Protein AF-A0A5M5BVI5-F1 (afdb_monomer)

Structure (mmCIF, N/CA/C/O backbone):
data_AF-A0A5M5BVI5-F1
#
_entry.id   AF-A0A5M5BVI5-F1
#
loop_
_atom_site.group_PDB
_atom_site.id
_atom_site.type_symbol
_atom_site.label_atom_id
_atom_site.label_alt_id
_atom_site.label_comp_id
_atom_site.label_asym_id
_atom_site.label_entity_id
_atom_site.label_seq_id
_atom_site.pdbx_PDB_ins_code
_atom_site.Cartn_x
_atom_site.Cartn_y
_atom_site.Cartn_z
_atom_site.occupancy
_atom_site.B_iso_or_equiv
_atom_site.auth_seq_id
_atom_site.auth_comp_id
_atom_site.auth_asym_id
_atom_site.auth_atom_id
_atom_site.pdbx_PDB_model_num
ATOM 1 N N . ALA A 1 1 ? -7.108 -8.566 -1.280 1.00 58.97 1 ALA A N 1
ATOM 2 C CA . ALA A 1 1 ? -7.000 -7.502 -0.258 1.00 58.97 1 ALA A CA 1
ATOM 3 C C . ALA A 1 1 ? -8.301 -7.448 0.545 1.00 58.97 1 ALA A C 1
ATOM 5 O O . ALA A 1 1 ? -9.322 -7.844 -0.014 1.00 58.97 1 ALA A O 1
ATOM 6 N N . PRO A 1 2 ? -8.288 -7.029 1.823 1.00 70.25 2 PRO A N 1
ATOM 7 C CA . PRO A 1 2 ? -9.517 -6.845 2.597 1.00 70.25 2 PRO A CA 1
ATOM 8 C C . PRO A 1 2 ? -10.439 -5.803 1.939 1.00 70.25 2 PRO A C 1
ATOM 10 O O . PRO A 1 2 ? -9.971 -4.886 1.260 1.00 70.25 2 PRO A O 1
ATOM 13 N N . GLY A 1 3 ? -11.751 -5.961 2.123 1.00 86.06 3 GLY A N 1
ATOM 14 C CA . GLY A 1 3 ? -12.740 -4.947 1.747 1.00 86.06 3 GLY A CA 1
ATOM 15 C C . GLY A 1 3 ? -12.709 -3.736 2.685 1.00 86.06 3 GLY A C 1
ATOM 16 O O . GLY A 1 3 ? -11.856 -3.638 3.569 1.00 86.06 3 GLY A O 1
ATOM 17 N N . TRP A 1 4 ? -13.659 -2.816 2.512 1.00 92.12 4 TRP A N 1
ATOM 18 C CA . TRP A 1 4 ? -13.859 -1.746 3.485 1.00 92.12 4 TRP A CA 1
ATOM 19 C C . TRP A 1 4 ? -14.329 -2.327 4.818 1.00 92.12 4 TRP A C 1
ATOM 21 O O . TRP A 1 4 ? -15.206 -3.188 4.861 1.00 92.12 4 TRP A O 1
ATOM 31 N N . PHE A 1 5 ? -13.724 -1.860 5.906 1.00 92.25 5 PHE A N 1
ATOM 32 C CA . PHE A 1 5 ? -14.021 -2.322 7.254 1.00 92.25 5 PHE A CA 1
ATOM 33 C C . PHE A 1 5 ? -14.344 -1.120 8.130 1.00 92.25 5 PHE A C 1
ATOM 35 O O . PHE A 1 5 ? -13.566 -0.166 8.180 1.00 92.25 5 PHE A O 1
ATOM 42 N N . PHE A 1 6 ? -15.484 -1.179 8.813 1.00 94.38 6 PHE A N 1
ATOM 43 C CA . PHE A 1 6 ? -15.964 -0.134 9.703 1.00 94.38 6 PHE A CA 1
ATOM 44 C C . PHE A 1 6 ? -16.312 -0.734 11.063 1.00 94.38 6 PHE A C 1
ATOM 46 O O . PHE A 1 6 ? -16.863 -1.830 11.142 1.00 94.38 6 PHE A O 1
ATOM 53 N N . THR A 1 7 ? -16.021 -0.006 12.134 1.00 94.31 7 THR A N 1
ATOM 54 C CA . THR A 1 7 ? -16.243 -0.460 13.513 1.00 94.31 7 THR A CA 1
ATOM 55 C C . THR A 1 7 ? -16.923 0.616 14.340 1.00 94.31 7 THR A C 1
ATOM 57 O O . THR A 1 7 ? -16.690 1.803 14.123 1.00 94.31 7 THR A O 1
ATOM 60 N N . TYR A 1 8 ? -17.683 0.202 15.345 1.00 92.94 8 TYR A N 1
ATOM 61 C CA . TYR A 1 8 ? -18.222 1.075 16.380 1.00 92.94 8 TYR A CA 1
ATOM 62 C C . TYR A 1 8 ? -18.182 0.344 17.721 1.00 92.94 8 TYR A C 1
ATOM 64 O O . TYR A 1 8 ? -18.487 -0.847 17.781 1.00 92.94 8 TYR A O 1
ATOM 72 N N . THR A 1 9 ? -17.822 1.047 18.793 1.00 91.38 9 THR A N 1
ATOM 73 C CA . THR A 1 9 ? -17.824 0.506 20.155 1.00 91.38 9 THR A CA 1
ATOM 74 C C . THR A 1 9 ? -18.619 1.418 21.078 1.00 91.38 9 THR A C 1
ATOM 76 O O . THR A 1 9 ? -18.477 2.640 21.061 1.00 91.38 9 THR A O 1
ATOM 79 N N . LYS A 1 10 ? -19.494 0.815 21.887 1.00 90.00 10 LYS A N 1
ATOM 80 C CA . LYS A 1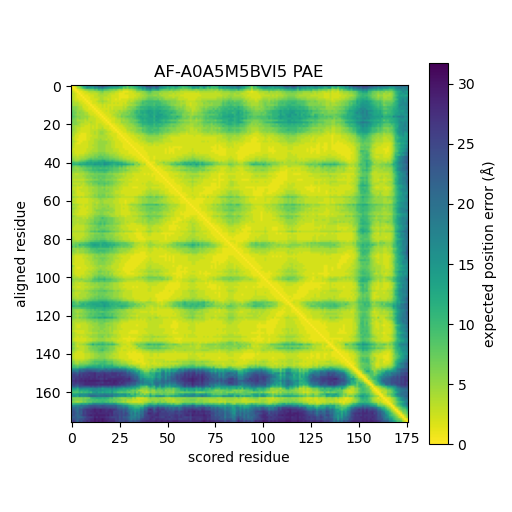 10 ? -20.252 1.502 22.934 1.00 90.00 10 LYS A CA 1
ATOM 81 C C . LYS A 1 10 ? -20.581 0.515 24.040 1.00 90.00 10 LYS A C 1
ATOM 83 O O . LYS A 1 10 ? -21.176 -0.526 23.780 1.00 90.00 10 LYS A O 1
ATOM 88 N N . GLN A 1 11 ? -20.235 0.864 25.272 1.00 91.12 11 GLN A N 1
ATOM 89 C CA . GLN A 1 11 ? -20.748 0.173 26.448 1.00 91.12 11 GLN A CA 1
ATOM 90 C C . GLN A 1 11 ? -22.065 0.832 26.865 1.00 91.12 11 GLN A C 1
ATOM 92 O O . GLN A 1 11 ? -22.140 2.057 26.972 1.00 91.12 11 GLN A O 1
ATOM 97 N N . VAL A 1 12 ? -23.112 0.033 27.070 1.00 91.62 12 VAL A N 1
ATOM 98 C CA . VAL A 1 12 ? -24.431 0.517 27.498 1.00 91.62 12 VAL A CA 1
ATOM 99 C C . VAL A 1 12 ? -24.967 -0.334 28.639 1.00 91.62 12 VAL A C 1
ATOM 101 O O . VAL A 1 12 ? -24.820 -1.553 28.632 1.00 91.62 12 VAL A O 1
ATOM 104 N N . SER A 1 13 ? -25.611 0.322 29.598 1.00 93.38 13 SER A N 1
ATOM 105 C CA . SER A 1 13 ? -26.428 -0.329 30.620 1.00 93.38 13 SER A CA 1
ATOM 106 C C . SER A 1 13 ? -27.886 -0.234 30.186 1.00 93.38 13 SER A C 1
ATOM 108 O O . SER A 1 13 ? -28.355 0.861 29.881 1.00 93.38 13 SER A O 1
ATOM 110 N N . ILE A 1 14 ? -28.588 -1.365 30.138 1.00 93.44 14 ILE A N 1
ATOM 111 C CA . ILE A 1 14 ? -29.985 -1.439 29.697 1.00 93.44 14 ILE A CA 1
ATOM 112 C C . ILE A 1 14 ? -30.861 -1.781 30.897 1.00 93.44 14 ILE A C 1
ATOM 114 O O . ILE A 1 14 ? -30.649 -2.799 31.558 1.00 93.44 14 ILE A O 1
ATOM 118 N N . GLU A 1 15 ? -31.829 -0.916 31.189 1.00 95.88 15 GLU A N 1
ATOM 119 C CA . GLU A 1 15 ? -32.829 -1.162 32.225 1.00 95.88 15 GLU A CA 1
ATOM 120 C C . GLU A 1 15 ? -33.924 -2.100 31.712 1.00 95.88 15 GLU A C 1
ATOM 122 O O . GLU A 1 15 ? -34.246 -2.142 30.522 1.00 95.88 15 GLU A O 1
ATOM 127 N N . LYS A 1 16 ? -34.520 -2.845 32.643 1.00 95.38 16 LYS A N 1
ATOM 128 C CA . LYS A 1 16 ? -35.661 -3.706 32.356 1.00 95.38 16 LYS A CA 1
ATOM 129 C C . LYS A 1 16 ? -36.847 -2.863 31.848 1.00 95.38 16 LYS A C 1
ATOM 131 O O . LYS A 1 16 ? -37.150 -1.823 32.421 1.00 95.38 16 LYS A O 1
ATOM 136 N N . ASP A 1 17 ? -37.527 -3.368 30.818 1.00 94.62 17 ASP A N 1
ATOM 137 C CA . ASP A 1 17 ? -38.784 -2.841 30.259 1.00 94.62 17 ASP A CA 1
ATOM 138 C C . ASP A 1 17 ? -38.708 -1.389 29.726 1.00 94.62 17 ASP A C 1
ATOM 140 O O . ASP A 1 17 ? -39.677 -0.635 29.821 1.00 94.62 17 ASP A O 1
ATOM 144 N N . LYS A 1 18 ? -37.560 -0.987 29.157 1.00 94.81 18 LYS A N 1
ATOM 145 C CA . LYS A 1 18 ? -37.350 0.357 28.600 1.00 94.81 18 LYS A CA 1
ATOM 146 C C . LYS A 1 18 ? -36.687 0.322 27.226 1.00 94.81 18 LYS A C 1
ATOM 148 O O . LYS A 1 18 ? -35.691 -0.369 27.024 1.00 94.81 18 LYS A O 1
ATOM 153 N N . ASP A 1 19 ? -37.220 1.127 26.312 1.00 93.44 19 ASP A N 1
ATOM 154 C CA . ASP A 1 19 ? -36.677 1.284 24.966 1.00 93.44 19 ASP A CA 1
ATOM 155 C C . ASP A 1 19 ? -35.547 2.320 24.948 1.00 93.44 19 ASP A C 1
ATOM 157 O O . ASP A 1 19 ? -35.672 3.419 25.496 1.00 93.44 19 ASP A O 1
ATOM 161 N N . TYR A 1 20 ? -34.444 1.981 24.277 1.00 91.00 20 TYR A N 1
ATOM 162 C CA . TYR A 1 20 ? -33.286 2.859 24.115 1.00 91.00 20 TYR A CA 1
ATOM 163 C C . TYR A 1 20 ? -32.927 3.004 22.633 1.00 91.00 20 TYR A C 1
ATOM 165 O O . TYR A 1 20 ? -32.447 2.041 22.030 1.00 91.00 20 TYR A O 1
ATOM 173 N N . PRO A 1 21 ? -33.084 4.195 22.030 1.00 91.75 21 PRO A N 1
ATOM 174 C CA . PRO A 1 21 ? -32.541 4.443 20.704 1.00 91.75 21 PRO A CA 1
ATOM 175 C C . PRO A 1 21 ? -31.007 4.485 20.775 1.00 91.75 21 PRO A C 1
ATOM 177 O O . PRO A 1 21 ? -30.420 5.242 21.554 1.00 91.75 21 PRO A O 1
ATOM 180 N N . LEU A 1 22 ? -30.344 3.667 19.956 1.00 91.69 22 LEU A N 1
ATOM 181 C CA . LEU A 1 22 ? -28.888 3.610 19.856 1.00 91.69 22 LEU A CA 1
ATOM 182 C C . LEU A 1 22 ? -28.454 3.932 18.427 1.00 91.69 22 LEU A C 1
ATOM 184 O O . LEU A 1 22 ? -28.745 3.185 17.499 1.00 91.69 22 LEU A O 1
ATOM 188 N N . THR A 1 23 ? -27.710 5.024 18.274 1.00 93.38 23 THR A N 1
ATOM 189 C CA . THR A 1 23 ? -27.071 5.399 17.009 1.00 93.38 23 THR A CA 1
ATOM 190 C C . THR A 1 23 ? -25.593 5.027 17.054 1.00 93.38 23 THR A C 1
ATOM 192 O O . THR A 1 23 ? -24.884 5.430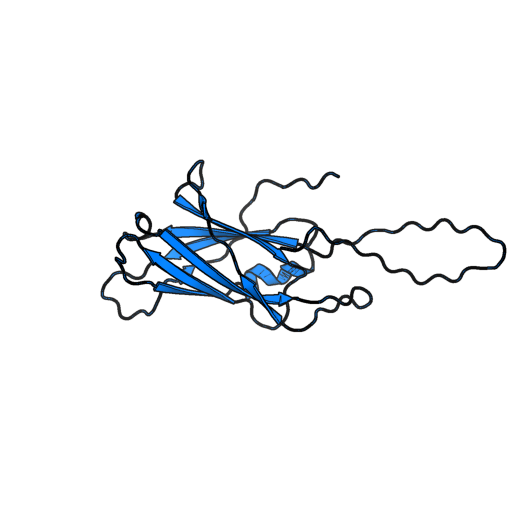 17.980 1.00 93.38 23 THR A O 1
ATOM 195 N N . ALA A 1 24 ? -25.130 4.275 16.056 1.00 92.94 24 ALA A N 1
ATOM 196 C CA . ALA A 1 24 ? -23.729 3.904 15.884 1.00 92.94 24 ALA A CA 1
ATOM 197 C C . ALA A 1 24 ? -23.056 4.819 14.852 1.00 92.94 24 ALA A C 1
ATOM 199 O O . ALA A 1 24 ? -23.436 4.829 13.684 1.00 92.94 24 ALA A O 1
ATOM 200 N N . ALA A 1 25 ? -22.044 5.577 15.277 1.00 92.56 25 ALA A N 1
ATOM 201 C CA . ALA A 1 25 ? -21.205 6.360 14.372 1.00 92.56 25 ALA A CA 1
ATOM 202 C C . ALA A 1 25 ? -20.041 5.484 13.888 1.00 92.56 25 ALA A C 1
ATOM 204 O O . ALA A 1 25 ? -19.041 5.322 14.588 1.00 92.56 25 ALA A O 1
ATOM 205 N N . MET A 1 26 ? -20.199 4.863 12.720 1.00 93.62 26 MET A N 1
ATOM 206 C CA . MET A 1 26 ? -19.228 3.907 12.185 1.00 93.62 26 MET A CA 1
ATOM 207 C C . MET A 1 26 ? -17.882 4.583 11.865 1.00 93.62 26 MET A C 1
ATOM 209 O O . MET A 1 26 ? -17.827 5.548 11.107 1.00 93.62 26 MET A O 1
ATOM 213 N N . LYS A 1 27 ? -16.782 4.056 12.416 1.00 92.50 27 LYS A N 1
ATOM 214 C CA . LYS A 1 27 ? -15.402 4.487 12.132 1.00 92.50 27 LYS A CA 1
ATOM 215 C C . LYS A 1 27 ? -14.789 3.585 11.068 1.00 92.50 27 LYS A C 1
ATOM 217 O O . LYS A 1 27 ? -14.693 2.377 11.275 1.00 92.50 27 LYS A O 1
ATOM 222 N N . GLN A 1 28 ? -14.324 4.165 9.966 1.00 94.81 28 GLN A N 1
ATOM 223 C CA . GLN A 1 28 ? -13.568 3.442 8.945 1.00 94.81 28 GLN A CA 1
ATOM 224 C C . GLN A 1 28 ? -12.195 3.014 9.475 1.00 94.81 28 GLN A C 1
ATOM 226 O O . GLN A 1 28 ? -11.446 3.825 10.020 1.00 94.81 28 GLN A O 1
ATOM 231 N N . GLN A 1 29 ? -11.859 1.740 9.286 1.00 94.81 29 GLN A N 1
ATOM 232 C CA . GLN A 1 29 ? -10.636 1.120 9.795 1.00 94.81 29 GLN A CA 1
ATOM 233 C C . GLN A 1 29 ? -9.654 0.688 8.716 1.00 94.81 29 GLN A C 1
ATOM 235 O O . GLN A 1 29 ? -8.513 0.378 9.031 1.00 94.81 29 GLN A O 1
ATOM 240 N N . VAL A 1 30 ? -10.056 0.684 7.454 1.00 95.25 30 VAL A N 1
ATOM 241 C CA . VAL A 1 30 ? -9.166 0.386 6.332 1.00 95.25 30 VAL A CA 1
ATOM 242 C C . VAL A 1 30 ? -8.961 1.652 5.522 1.00 95.25 30 VAL A C 1
ATOM 244 O O . VAL A 1 30 ? -9.917 2.388 5.286 1.00 95.25 30 VAL A O 1
ATOM 247 N N . ARG A 1 31 ? -7.729 1.889 5.075 1.00 95.50 31 ARG A N 1
ATOM 248 C CA . ARG A 1 31 ? -7.395 2.955 4.130 1.00 95.50 31 ARG A CA 1
ATOM 249 C C . ARG A 1 31 ? -6.798 2.344 2.870 1.00 95.50 31 ARG A C 1
ATOM 251 O O . ARG A 1 31 ? -6.050 1.366 2.933 1.00 95.50 31 ARG A O 1
ATOM 258 N N . GLU A 1 32 ? -7.168 2.899 1.729 1.00 95.94 32 GLU A N 1
ATOM 259 C CA . GLU A 1 32 ? -6.600 2.528 0.439 1.00 95.94 32 GLU A CA 1
ATOM 260 C C . GLU A 1 32 ? -5.315 3.326 0.190 1.00 95.94 32 GLU A C 1
ATOM 262 O O . GLU A 1 32 ? -5.285 4.541 0.388 1.00 95.94 32 GLU A O 1
ATOM 267 N N . LEU A 1 33 ? -4.256 2.621 -0.200 1.00 96.50 33 LEU A N 1
ATOM 268 C CA . LEU A 1 33 ? -2.955 3.148 -0.583 1.00 96.50 33 LEU A CA 1
ATOM 269 C C . LEU A 1 33 ? -2.715 2.816 -2.052 1.00 96.50 33 LEU A C 1
ATOM 271 O O . LEU A 1 33 ? -2.714 1.641 -2.423 1.00 96.50 33 LEU A O 1
ATOM 275 N N . THR A 1 34 ? -2.451 3.833 -2.860 1.00 96.88 34 THR A N 1
ATOM 276 C CA . THR A 1 34 ? -1.979 3.684 -4.233 1.00 96.88 34 THR A CA 1
ATOM 277 C C . THR A 1 34 ? -0.556 4.214 -4.326 1.00 96.88 34 THR A C 1
ATOM 279 O O . THR A 1 34 ? -0.298 5.366 -3.994 1.00 96.88 34 THR A O 1
ATOM 282 N N . LEU A 1 35 ? 0.373 3.379 -4.780 1.00 96.69 35 LEU A N 1
ATOM 283 C CA . LEU A 1 35 ? 1.727 3.800 -5.128 1.00 96.69 35 LEU A CA 1
ATOM 284 C C . LEU A 1 35 ? 1.823 3.911 -6.644 1.00 96.69 35 LEU A C 1
ATOM 286 O O . LEU A 1 35 ? 1.502 2.952 -7.347 1.00 96.69 35 LEU A O 1
ATOM 290 N N . VAL A 1 36 ? 2.276 5.060 -7.133 1.00 95.75 36 VAL A N 1
ATOM 291 C CA . VAL A 1 36 ? 2.551 5.311 -8.547 1.00 95.75 36 VAL A CA 1
ATOM 292 C C . VAL A 1 36 ? 4.036 5.583 -8.702 1.00 95.75 36 VAL A C 1
ATOM 294 O O . VAL A 1 36 ? 4.584 6.492 -8.087 1.00 95.75 36 VAL A O 1
ATOM 297 N N . VAL A 1 37 ? 4.694 4.801 -9.542 1.00 93.81 37 VAL A N 1
ATOM 298 C CA . VAL A 1 37 ? 6.127 4.901 -9.789 1.00 93.81 37 VAL A CA 1
ATOM 299 C C . VAL A 1 37 ? 6.347 5.281 -11.242 1.00 93.81 37 VAL A C 1
ATOM 301 O O . VAL A 1 37 ? 5.790 4.655 -12.146 1.00 93.81 37 VAL A O 1
ATOM 304 N N . LYS A 1 38 ? 7.161 6.311 -11.475 1.00 93.50 38 LYS A N 1
ATOM 305 C CA . LYS A 1 38 ? 7.596 6.727 -12.809 1.00 93.50 38 LYS A CA 1
ATOM 306 C C . LYS A 1 38 ? 9.025 6.233 -13.055 1.00 93.50 38 LYS A C 1
ATOM 308 O O . LYS A 1 38 ? 9.943 6.829 -12.494 1.00 93.50 38 LYS A O 1
ATOM 313 N N . PRO A 1 39 ? 9.229 5.191 -13.879 1.00 91.88 39 PRO A N 1
ATOM 314 C CA . PRO A 1 39 ? 10.562 4.795 -14.308 1.00 91.88 39 PRO A CA 1
ATOM 315 C C . PRO A 1 39 ? 11.219 5.884 -15.154 1.00 91.88 39 PRO A C 1
ATOM 317 O O . PRO A 1 39 ? 10.563 6.550 -15.960 1.00 91.88 39 PRO A O 1
ATOM 320 N N . THR A 1 40 ? 12.521 6.049 -14.974 1.00 88.50 40 THR A N 1
ATOM 321 C CA . THR A 1 40 ? 13.379 6.948 -15.746 1.00 88.50 40 THR A CA 1
ATOM 322 C C . THR A 1 40 ? 14.668 6.220 -16.107 1.00 88.50 40 THR A C 1
ATOM 324 O O . THR A 1 40 ? 15.026 5.256 -15.440 1.00 88.50 40 THR A O 1
ATOM 327 N N . GLY A 1 41 ? 15.347 6.670 -17.162 1.00 84.94 41 GLY A N 1
ATOM 328 C CA . GLY A 1 41 ? 16.510 5.974 -17.715 1.00 84.94 41 GLY A CA 1
ATOM 329 C C . GLY A 1 41 ? 16.199 5.268 -19.032 1.00 84.94 41 GLY A C 1
ATOM 330 O O . GLY A 1 41 ? 15.086 5.344 -19.561 1.00 84.94 41 GLY A O 1
ATOM 331 N N . ASP A 1 42 ? 17.211 4.620 -19.593 1.00 83.81 42 ASP A N 1
ATOM 332 C CA . ASP A 1 42 ? 17.147 3.933 -20.882 1.00 83.81 42 ASP A CA 1
ATOM 333 C C . ASP A 1 42 ? 16.465 2.556 -20.783 1.00 83.81 42 ASP A C 1
ATOM 335 O O . ASP A 1 42 ? 15.868 2.098 -21.761 1.00 83.81 42 ASP A O 1
ATOM 339 N N . ALA A 1 43 ? 16.489 1.894 -19.617 1.00 86.56 43 ALA A N 1
ATOM 340 C CA . ALA A 1 43 ? 15.798 0.622 -19.404 1.00 86.56 43 ALA A CA 1
ATOM 341 C C . ALA A 1 43 ? 14.335 0.753 -18.948 1.00 86.56 43 ALA A C 1
ATOM 343 O O . ALA A 1 43 ? 13.592 -0.225 -19.046 1.00 86.56 43 ALA A O 1
ATOM 344 N N . ALA A 1 44 ? 13.858 1.963 -18.640 1.00 88.31 44 ALA A N 1
ATOM 345 C CA . ALA A 1 44 ? 12.455 2.257 -18.324 1.00 88.31 44 ALA A CA 1
ATOM 346 C C . ALA A 1 44 ? 11.448 1.643 -19.321 1.00 88.31 44 ALA A C 1
ATOM 348 O O . ALA A 1 44 ? 10.422 1.078 -18.930 1.00 88.31 44 ALA A O 1
ATOM 349 N N . GLY A 1 45 ? 11.744 1.722 -20.624 1.00 89.44 45 GLY A N 1
ATOM 350 C CA . GLY A 1 45 ? 10.900 1.154 -21.680 1.00 89.44 45 GLY A CA 1
ATOM 351 C C . GLY A 1 45 ? 10.889 -0.379 -21.716 1.00 89.44 45 GLY A C 1
ATOM 352 O O . GLY A 1 45 ? 9.929 -0.965 -22.219 1.00 89.44 45 GLY A O 1
ATOM 353 N N . ARG A 1 46 ? 11.925 -1.014 -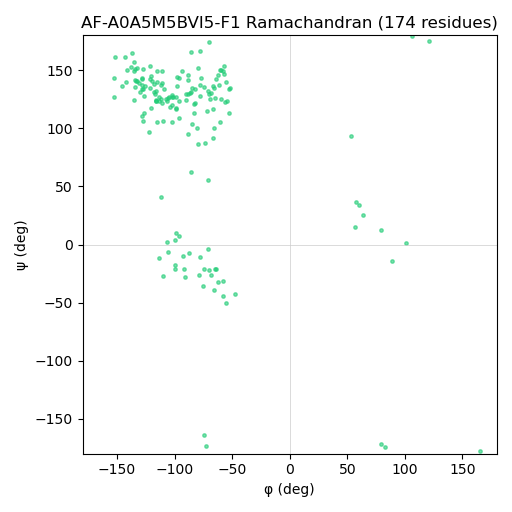21.154 1.00 92.38 46 ARG A N 1
ATOM 354 C CA . ARG A 1 46 ? 12.147 -2.465 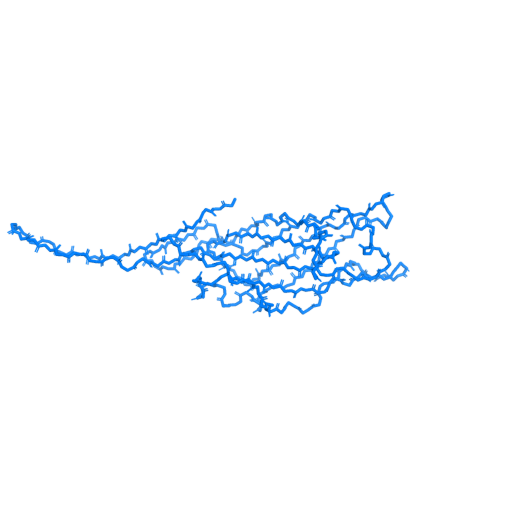-21.129 1.00 92.38 46 ARG A CA 1
ATOM 355 C C . ARG A 1 46 ? 11.586 -3.140 -19.879 1.00 92.38 46 ARG A C 1
ATOM 357 O O . ARG A 1 46 ? 11.545 -4.361 -19.867 1.00 92.38 46 ARG A O 1
ATOM 364 N N . ILE A 1 47 ? 11.137 -2.410 -18.854 1.00 93.19 47 ILE A N 1
ATOM 365 C CA . ILE A 1 47 ? 10.553 -3.031 -17.651 1.00 93.19 47 ILE A CA 1
ATOM 366 C C . ILE A 1 47 ? 9.321 -3.862 -18.037 1.00 93.19 47 ILE A C 1
ATOM 368 O O . ILE A 1 47 ? 8.377 -3.352 -18.654 1.00 93.19 47 ILE A O 1
ATOM 372 N N . THR A 1 48 ? 9.330 -5.134 -17.643 1.00 95.19 48 THR A N 1
ATOM 373 C CA . THR A 1 48 ? 8.252 -6.108 -17.876 1.00 95.19 48 THR A CA 1
ATOM 374 C C . THR A 1 48 ? 7.511 -6.477 -16.600 1.00 95.19 48 THR A C 1
ATOM 376 O O . THR A 1 48 ? 6.329 -6.810 -16.670 1.00 95.19 48 THR A O 1
ATOM 379 N N . GLU A 1 49 ? 8.162 -6.387 -15.441 1.00 94.88 49 GLU A N 1
ATOM 380 C CA . GLU A 1 49 ? 7.572 -6.759 -14.157 1.00 94.88 49 GLU A CA 1
ATOM 381 C C . GLU A 1 49 ? 8.206 -5.966 -13.007 1.00 94.88 49 GLU A C 1
ATOM 383 O O . GLU A 1 49 ? 9.410 -5.711 -13.004 1.00 94.88 49 GLU A O 1
ATOM 388 N N . ILE A 1 50 ? 7.388 -5.604 -12.014 1.00 95.19 50 ILE A N 1
ATOM 389 C CA . ILE A 1 50 ? 7.836 -5.073 -10.723 1.00 95.19 50 ILE A CA 1
ATOM 390 C C . ILE A 1 50 ? 7.178 -5.922 -9.634 1.00 95.19 50 ILE A C 1
ATOM 392 O O . ILE A 1 50 ? 5.978 -5.800 -9.377 1.00 95.19 50 ILE A O 1
ATOM 396 N N . VAL A 1 51 ? 7.959 -6.790 -8.993 1.00 94.44 51 VAL A N 1
ATOM 397 C CA . VAL A 1 51 ? 7.495 -7.633 -7.883 1.00 94.44 51 VAL A CA 1
ATOM 398 C C . VAL A 1 51 ? 7.863 -6.944 -6.583 1.00 94.44 51 VAL A C 1
ATOM 400 O O . VAL A 1 51 ? 9.039 -6.885 -6.240 1.00 94.44 51 VAL A O 1
ATOM 403 N N . ALA A 1 52 ? 6.876 -6.413 -5.861 1.00 95.81 52 ALA A N 1
ATOM 404 C CA . ALA A 1 52 ? 7.132 -5.577 -4.695 1.00 95.81 52 ALA A CA 1
ATOM 405 C C . ALA A 1 52 ? 6.397 -6.033 -3.432 1.00 95.81 52 ALA A C 1
ATOM 407 O O . ALA A 1 52 ? 5.290 -6.574 -3.478 1.00 95.81 52 ALA A O 1
ATOM 408 N N . HIS A 1 53 ? 7.006 -5.743 -2.285 1.00 96.31 53 HIS A N 1
ATOM 409 C CA . HIS A 1 53 ? 6.436 -5.943 -0.962 1.00 96.31 53 HIS A CA 1
ATOM 410 C C . HIS A 1 53 ? 6.626 -4.697 -0.099 1.00 96.31 53 HIS A C 1
ATOM 412 O O . HIS A 1 53 ? 7.691 -4.082 -0.119 1.00 96.31 53 HIS A O 1
ATOM 418 N N . LEU A 1 54 ? 5.607 -4.369 0.694 1.00 97.25 54 LEU A N 1
ATOM 419 C CA . LEU A 1 54 ? 5.660 -3.335 1.724 1.00 97.25 54 LEU A CA 1
ATOM 420 C C . LEU A 1 54 ? 5.706 -3.993 3.105 1.00 97.25 54 LEU A C 1
ATOM 422 O O . LEU A 1 54 ? 4.822 -4.788 3.444 1.00 97.25 54 LEU A O 1
ATOM 426 N N . 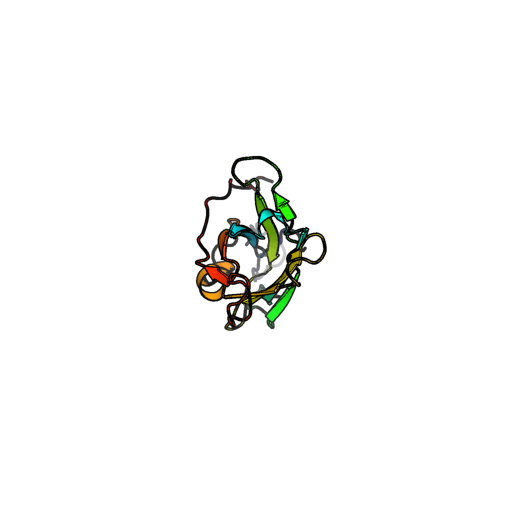THR A 1 55 ? 6.730 -3.669 3.889 1.00 97.12 55 THR A N 1
ATOM 427 C CA . THR A 1 55 ? 6.831 -4.048 5.305 1.00 97.12 55 THR A CA 1
ATOM 428 C C . THR A 1 55 ? 6.114 -3.027 6.195 1.00 97.12 55 THR A C 1
ATOM 430 O O . THR A 1 55 ? 5.751 -1.937 5.752 1.00 97.12 55 THR A O 1
ATOM 433 N N . GLY A 1 56 ? 5.866 -3.380 7.460 1.00 96.69 56 GLY A N 1
ATOM 434 C CA . GLY A 1 56 ? 5.236 -2.457 8.414 1.00 96.69 56 GLY A CA 1
ATOM 435 C C . GLY A 1 56 ? 3.716 -2.330 8.267 1.00 96.69 56 GLY A C 1
ATOM 436 O O . GLY A 1 56 ? 3.111 -1.448 8.869 1.00 96.69 56 GLY A O 1
ATOM 437 N N . ALA A 1 57 ? 3.058 -3.207 7.502 1.00 96.44 57 ALA A N 1
ATOM 438 C CA . ALA A 1 57 ? 1.600 -3.238 7.422 1.00 96.44 57 ALA A CA 1
ATOM 439 C C . ALA A 1 57 ? 0.999 -3.925 8.661 1.00 96.44 57 ALA A C 1
ATOM 441 O O . ALA A 1 57 ? 1.467 -4.982 9.091 1.00 96.44 57 ALA A O 1
ATOM 442 N N . ALA A 1 58 ? -0.074 -3.367 9.220 1.00 94.88 58 ALA A N 1
ATOM 443 C CA . ALA A 1 58 ? -0.777 -3.975 10.343 1.00 94.88 58 ALA A CA 1
ATOM 444 C C . ALA A 1 58 ? -1.683 -5.128 9.881 1.00 94.88 58 ALA A C 1
ATOM 446 O O . ALA A 1 58 ? -2.535 -4.958 9.005 1.00 94.88 58 ALA A O 1
ATOM 447 N N . ARG A 1 59 ? -1.534 -6.303 10.507 1.00 91.94 59 ARG A N 1
ATOM 448 C CA . ARG A 1 59 ? -2.360 -7.490 10.212 1.00 91.94 59 ARG A CA 1
ATOM 449 C C . ARG A 1 59 ? -3.610 -7.598 11.085 1.00 91.94 59 ARG A C 1
ATOM 451 O O . ARG A 1 59 ? -4.600 -8.191 10.664 1.00 91.94 59 ARG A O 1
ATOM 458 N N . THR A 1 60 ? -3.562 -7.057 12.296 1.00 94.44 60 THR A N 1
ATOM 459 C CA . THR A 1 60 ? -4.657 -7.118 13.268 1.00 94.44 60 THR A CA 1
ATOM 460 C C . THR A 1 60 ? -4.872 -5.752 13.902 1.00 94.44 60 THR A C 1
ATOM 462 O O . THR A 1 60 ? -3.931 -4.967 14.028 1.00 94.44 60 THR A O 1
ATOM 465 N N . LEU A 1 61 ? -6.110 -5.494 14.312 1.00 94.19 61 LEU A N 1
ATOM 466 C CA . LEU A 1 61 ? -6.536 -4.292 15.018 1.00 94.19 61 LEU A CA 1
ATOM 467 C C . LEU A 1 61 ? -7.444 -4.719 16.172 1.00 94.19 61 LEU A C 1
ATOM 469 O O . LEU A 1 61 ? -8.462 -5.371 15.936 1.00 94.19 61 LEU A O 1
ATOM 473 N N . ASP A 1 62 ? -7.098 -4.320 17.390 1.00 94.75 62 ASP A N 1
ATOM 474 C CA . ASP A 1 62 ? -8.060 -4.243 18.482 1.00 94.75 62 ASP A CA 1
ATOM 475 C C . ASP A 1 62 ? -8.767 -2.889 18.388 1.00 94.75 62 ASP A C 1
ATOM 477 O O . ASP A 1 62 ? -8.215 -1.841 18.715 1.00 94.75 62 ASP A O 1
ATOM 481 N N . PHE A 1 63 ? -10.003 -2.906 17.897 1.00 91.50 63 PHE A N 1
ATOM 482 C CA . PHE A 1 63 ? -10.795 -1.697 17.686 1.00 91.50 63 PHE A CA 1
ATOM 483 C C . PHE A 1 63 ? -11.413 -1.145 18.980 1.00 91.50 63 PHE A C 1
ATOM 485 O O . PHE A 1 63 ? -11.934 -0.030 18.962 1.00 91.50 63 PHE A O 1
ATOM 492 N N . ALA A 1 64 ? -11.381 -1.889 20.093 1.00 91.50 64 ALA A N 1
ATOM 493 C CA . ALA A 1 64 ? -11.799 -1.367 21.391 1.00 91.50 64 ALA A CA 1
ATOM 494 C C . ALA A 1 64 ? -10.738 -0.428 21.976 1.00 91.50 64 ALA A C 1
ATOM 496 O O . ALA A 1 64 ? -11.087 0.574 22.598 1.00 91.50 64 ALA A O 1
ATOM 497 N N . THR A 1 65 ? -9.459 -0.733 21.740 1.00 91.88 65 THR A N 1
ATOM 498 C CA . THR A 1 65 ? -8.316 0.059 22.223 1.00 91.88 65 THR A CA 1
ATOM 499 C C . THR A 1 65 ? -7.632 0.890 21.133 1.00 91.88 65 THR A C 1
ATOM 501 O O . THR A 1 65 ? -6.766 1.700 21.443 1.00 91.88 65 THR A O 1
ATOM 504 N N . ASP A 1 66 ? -8.033 0.719 19.870 1.00 90.44 66 ASP A N 1
ATOM 505 C CA . ASP A 1 66 ? -7.412 1.318 18.680 1.00 90.44 66 ASP A CA 1
ATOM 506 C C . ASP A 1 66 ? -5.922 0.950 18.530 1.00 90.44 66 ASP A C 1
ATOM 508 O O . ASP A 1 66 ? -5.100 1.763 18.106 1.00 90.44 66 ASP A O 1
ATOM 512 N N . THR A 1 67 ? -5.564 -0.291 18.885 1.00 94.25 67 THR A N 1
ATOM 513 C CA . THR A 1 67 ? -4.176 -0.778 18.857 1.00 94.25 67 THR A CA 1
ATOM 514 C C . THR A 1 67 ? -3.938 -1.791 17.739 1.00 94.25 67 THR A C 1
ATOM 516 O O . THR A 1 67 ? -4.715 -2.724 17.522 1.00 94.25 67 THR A O 1
ATOM 519 N N . TYR A 1 68 ? -2.838 -1.617 17.005 1.00 95.31 68 TYR A N 1
ATOM 520 C CA . TYR A 1 68 ? -2.424 -2.550 15.957 1.00 95.31 68 TYR A CA 1
ATOM 521 C C . TYR A 1 68 ? -1.546 -3.659 16.524 1.00 95.31 68 TYR A C 1
ATOM 523 O O . TYR A 1 68 ? -0.739 -3.436 17.425 1.00 95.31 68 TYR A O 1
ATOM 531 N N . GLY A 1 69 ? -1.674 -4.855 15.952 1.00 94.44 69 GLY A N 1
ATOM 532 C CA . GLY A 1 69 ? -0.756 -5.953 16.238 1.00 94.44 69 GLY A CA 1
ATOM 533 C C . GLY A 1 69 ? 0.612 -5.780 15.577 1.00 94.44 69 GLY A C 1
ATOM 534 O O . GLY A 1 69 ? 0.979 -4.705 15.100 1.00 94.44 69 GLY A O 1
ATOM 535 N N . ALA A 1 70 ? 1.358 -6.882 15.528 1.00 94.75 70 ALA A N 1
ATOM 536 C CA . ALA A 1 70 ? 2.680 -6.927 14.915 1.00 94.75 70 ALA A CA 1
ATOM 537 C C . ALA A 1 70 ? 2.657 -6.561 13.419 1.00 94.75 70 ALA A C 1
ATOM 539 O O . ALA A 1 70 ? 1.683 -6.826 12.702 1.00 94.75 70 ALA A O 1
ATOM 540 N N . ALA A 1 71 ? 3.770 -5.986 12.961 1.00 95.69 71 ALA A N 1
ATOM 541 C CA . ALA A 1 71 ? 4.010 -5.686 11.559 1.00 95.69 71 ALA A CA 1
ATOM 542 C C . ALA A 1 71 ? 4.037 -6.963 10.707 1.00 95.69 71 ALA A C 1
ATOM 544 O O . ALA A 1 71 ? 4.493 -8.023 11.137 1.00 95.69 71 ALA A O 1
ATOM 545 N N . SER A 1 72 ? 3.555 -6.838 9.477 1.00 94.88 72 SER A N 1
ATOM 546 C CA . SER A 1 72 ? 3.540 -7.882 8.459 1.00 94.88 72 SER A CA 1
ATOM 547 C C . SER A 1 72 ? 3.947 -7.296 7.111 1.00 94.88 72 SER A C 1
ATOM 549 O O . SER A 1 72 ? 3.918 -6.081 6.904 1.00 94.88 72 SER A O 1
ATOM 551 N N . ASN A 1 73 ? 4.269 -8.185 6.176 1.00 94.88 73 ASN A N 1
ATOM 552 C CA . ASN A 1 73 ? 4.553 -7.825 4.795 1.00 94.88 73 ASN A CA 1
ATOM 553 C C . ASN A 1 73 ? 3.297 -7.998 3.942 1.00 94.88 73 ASN A C 1
ATOM 555 O O . ASN A 1 73 ? 2.534 -8.951 4.135 1.00 94.88 73 ASN A O 1
ATOM 559 N N . VAL A 1 74 ? 3.102 -7.100 2.983 1.00 95.31 74 VAL A N 1
ATOM 560 C CA . VAL A 1 74 ? 2.027 -7.174 1.991 1.00 95.31 74 VAL A CA 1
ATOM 561 C C . VAL A 1 74 ? 2.613 -7.099 0.588 1.00 95.31 74 VAL A C 1
ATOM 563 O O . VAL A 1 74 ? 3.516 -6.311 0.333 1.00 95.31 74 VAL A O 1
ATOM 566 N N . VAL A 1 75 ? 2.116 -7.943 -0.316 1.00 95.50 75 VAL A N 1
ATOM 567 C CA . VAL A 1 75 ? 2.484 -7.910 -1.739 1.00 95.50 75 VAL A CA 1
ATOM 568 C C . VAL A 1 75 ? 1.800 -6.718 -2.402 1.00 95.50 75 VAL A C 1
ATOM 570 O O . VAL A 1 75 ? 0.601 -6.506 -2.202 1.00 95.50 75 VAL A O 1
ATOM 573 N N . LEU A 1 76 ? 2.541 -5.981 -3.224 1.00 95.69 76 LEU A N 1
ATOM 574 C CA . LEU A 1 76 ? 2.036 -4.892 -4.049 1.00 95.69 76 LEU A CA 1
ATOM 575 C C . LEU A 1 76 ? 2.065 -5.312 -5.527 1.00 95.69 76 LEU A C 1
ATOM 577 O O . LEU A 1 76 ? 3.143 -5.376 -6.120 1.00 95.69 76 LEU A O 1
ATOM 581 N N . PRO A 1 77 ? 0.902 -5.613 -6.132 1.00 93.00 77 PRO A N 1
ATOM 582 C CA . PRO A 1 77 ? 0.829 -6.039 -7.524 1.00 93.00 77 PRO A CA 1
ATOM 583 C C . PRO A 1 77 ? 0.931 -4.821 -8.448 1.00 93.00 77 PRO A C 1
ATOM 585 O O . PRO A 1 77 ? -0.083 -4.230 -8.827 1.00 93.00 77 PRO A O 1
ATOM 588 N N . PHE A 1 78 ? 2.156 -4.412 -8.778 1.00 96.19 78 PHE A N 1
ATOM 589 C CA . PHE A 1 78 ? 2.373 -3.320 -9.720 1.00 96.19 78 PHE A CA 1
ATOM 590 C C . PHE A 1 78 ? 1.914 -3.704 -11.127 1.00 96.19 78 PHE A C 1
ATOM 592 O O . PHE A 1 78 ? 2.182 -4.792 -11.628 1.00 96.19 78 PHE A O 1
ATOM 599 N N . THR A 1 79 ? 1.234 -2.768 -11.777 1.00 96.69 79 THR A N 1
ATOM 600 C CA . THR A 1 79 ? 0.737 -2.894 -13.147 1.00 96.69 79 THR A CA 1
ATOM 601 C C . THR A 1 79 ? 1.136 -1.665 -13.947 1.00 96.69 79 THR A C 1
ATOM 603 O O . THR A 1 79 ? 1.079 -0.541 -13.441 1.00 96.69 79 THR A O 1
ATOM 606 N N . LYS A 1 80 ? 1.559 -1.872 -15.195 1.00 96.00 80 LYS A N 1
ATOM 607 C CA . LYS A 1 80 ? 1.907 -0.778 -16.101 1.00 96.00 80 LYS A CA 1
ATOM 608 C C . LYS A 1 80 ? 0.641 -0.036 -16.519 1.00 96.00 80 LYS A C 1
ATOM 610 O O . LYS A 1 80 ? -0.344 -0.653 -16.920 1.00 96.00 80 LYS A O 1
ATOM 615 N N . ILE A 1 81 ? 0.677 1.287 -16.446 1.00 95.00 81 ILE A N 1
ATOM 616 C CA . ILE A 1 81 ? -0.357 2.159 -16.993 1.00 95.00 81 ILE A CA 1
ATOM 617 C C . ILE A 1 81 ? -0.067 2.319 -18.485 1.00 95.00 81 ILE A C 1
ATOM 619 O O . ILE A 1 81 ? 1.026 2.735 -18.872 1.00 95.00 81 ILE A O 1
ATOM 623 N N . THR A 1 82 ? -1.024 1.947 -19.331 1.00 94.31 82 THR A N 1
ATOM 624 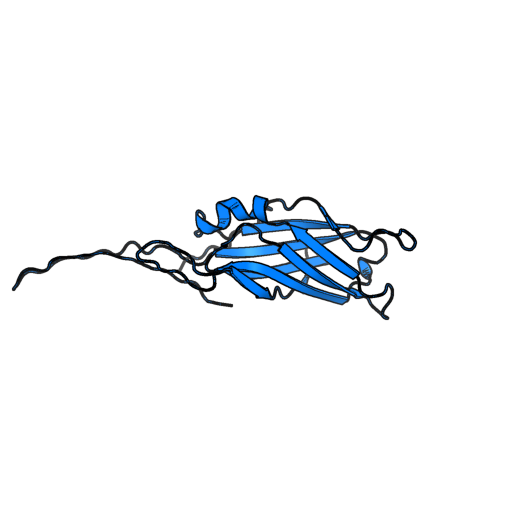C CA . THR A 1 82 ? -0.839 1.899 -20.790 1.00 94.31 82 THR A CA 1
ATOM 625 C C . THR A 1 82 ? -1.412 3.109 -21.519 1.00 94.31 82 THR A C 1
ATOM 627 O O . THR A 1 82 ? -1.045 3.345 -22.664 1.00 94.31 82 THR A O 1
ATOM 630 N N . GLU A 1 83 ? -2.293 3.872 -20.874 1.00 90.06 83 GLU A N 1
ATOM 631 C CA . GLU A 1 83 ? -3.066 4.952 -21.492 1.00 90.06 83 GLU A CA 1
ATOM 632 C C . GLU A 1 83 ? -3.238 6.137 -20.530 1.00 90.06 83 GLU A C 1
ATOM 634 O O . GLU A 1 83 ? -3.084 5.989 -19.315 1.00 90.06 83 GLU A O 1
ATOM 639 N N . GLY A 1 84 ? -3.580 7.304 -21.083 1.00 92.56 84 GLY A N 1
ATOM 640 C CA . GLY A 1 84 ? -3.780 8.548 -20.335 1.00 92.56 84 GLY A CA 1
ATOM 641 C C . GLY A 1 84 ? -2.482 9.270 -19.963 1.00 92.56 84 GLY A C 1
ATOM 642 O O . GLY A 1 84 ? -1.392 8.890 -20.390 1.00 92.56 84 GLY A O 1
ATOM 643 N N . ASP A 1 85 ? -2.606 10.314 -19.143 1.00 88.94 85 ASP A N 1
ATOM 644 C CA . ASP A 1 85 ? -1.490 11.194 -18.752 1.00 88.94 85 ASP A CA 1
ATOM 645 C C . ASP A 1 85 ? -0.403 10.471 -17.935 1.00 88.94 85 ASP A C 1
ATOM 647 O O . ASP A 1 85 ? 0.756 10.890 -17.892 1.00 88.94 85 ASP A O 1
ATOM 651 N N . ASP A 1 86 ? -0.769 9.347 -17.317 1.00 91.12 86 ASP A N 1
ATOM 652 C CA . ASP A 1 86 ? 0.124 8.489 -16.544 1.00 91.12 86 ASP A CA 1
ATOM 653 C C . ASP A 1 86 ? 0.687 7.303 -17.348 1.00 91.12 86 ASP A C 1
ATOM 655 O O . ASP A 1 86 ? 1.355 6.438 -16.773 1.00 91.12 86 ASP A O 1
ATOM 659 N N . ALA A 1 87 ? 0.453 7.239 -18.665 1.00 92.88 87 ALA A N 1
ATOM 660 C CA . ALA A 1 87 ? 0.985 6.176 -19.513 1.00 92.88 87 ALA A CA 1
ATOM 661 C C . ALA A 1 87 ? 2.512 6.032 -19.359 1.00 92.88 87 ALA A C 1
ATOM 663 O O . ALA A 1 87 ? 3.269 7.004 -19.355 1.00 92.88 87 ALA A O 1
ATOM 664 N N . GLY A 1 88 ? 2.972 4.788 -19.213 1.00 90.94 88 GLY A N 1
ATOM 665 C CA . GLY A 1 88 ? 4.374 4.451 -18.955 1.00 90.94 88 GLY A CA 1
ATOM 666 C C . GLY A 1 88 ? 4.762 4.407 -17.472 1.00 90.94 88 GLY A C 1
ATOM 667 O O . GLY A 1 88 ? 5.803 3.831 -17.152 1.00 90.94 88 GLY A O 1
ATOM 668 N N . LYS A 1 89 ? 3.934 4.934 -16.559 1.00 94.69 89 LYS A N 1
ATOM 669 C CA . LYS A 1 89 ? 4.101 4.734 -15.109 1.00 94.69 89 LYS A CA 1
ATOM 670 C C . LYS A 1 89 ? 3.600 3.350 -14.685 1.00 94.69 89 LYS A C 1
ATOM 672 O O . LYS A 1 89 ? 2.894 2.664 -15.424 1.00 94.69 89 LYS A O 1
ATOM 677 N N . TRP A 1 90 ? 3.946 2.950 -13.469 1.00 96.38 90 TRP A N 1
ATOM 678 C CA . TRP A 1 90 ? 3.497 1.711 -12.839 1.00 96.38 90 TRP A CA 1
ATOM 679 C C . TRP A 1 90 ? 2.704 2.025 -11.581 1.00 96.38 90 TRP A C 1
ATOM 681 O O . TRP A 1 90 ? 3.112 2.884 -10.804 1.00 96.38 90 TRP A O 1
ATOM 691 N N . LYS A 1 91 ? 1.593 1.323 -11.351 1.00 96.62 91 LYS A N 1
ATOM 692 C CA . LYS A 1 91 ? 0.760 1.515 -10.160 1.00 96.62 91 LYS A CA 1
ATOM 693 C C . LYS A 1 91 ? 0.472 0.224 -9.416 1.00 96.62 91 LYS A C 1
ATOM 695 O O . LYS A 1 91 ? 0.221 -0.805 -10.042 1.00 96.62 91 LYS A O 1
ATOM 700 N N . ALA A 1 92 ? 0.426 0.308 -8.093 1.00 96.69 92 ALA A N 1
ATOM 701 C CA . ALA A 1 92 ? -0.115 -0.726 -7.222 1.00 96.69 92 ALA A CA 1
ATOM 702 C C . ALA A 1 92 ? -1.105 -0.094 -6.243 1.00 96.69 92 ALA A C 1
ATOM 704 O O . ALA A 1 92 ? -0.778 0.894 -5.589 1.00 96.69 92 ALA A O 1
ATOM 705 N N . THR A 1 93 ? -2.290 -0.687 -6.112 1.00 95.56 93 THR A N 1
ATOM 706 C CA . THR A 1 93 ? -3.309 -0.255 -5.148 1.00 95.56 93 THR A CA 1
ATOM 707 C C . THR A 1 93 ? -3.576 -1.375 -4.155 1.00 95.56 93 THR A C 1
ATOM 709 O O . THR A 1 93 ? -3.798 -2.527 -4.535 1.00 95.56 93 THR A O 1
ATOM 712 N N . VAL A 1 94 ? -3.566 -1.044 -2.867 1.00 95.19 94 VAL A N 1
ATOM 713 C CA . VAL A 1 94 ? -3.803 -1.988 -1.776 1.00 95.19 94 VAL A CA 1
ATOM 714 C C . VAL A 1 94 ? -4.638 -1.343 -0.678 1.00 95.19 94 VAL A C 1
ATOM 716 O O . VAL A 1 94 ? -4.573 -0.144 -0.435 1.00 95.19 94 VAL A O 1
ATOM 719 N N . ARG A 1 95 ? -5.423 -2.156 0.024 1.00 95.25 95 ARG A N 1
ATOM 720 C CA . ARG A 1 95 ? -6.166 -1.744 1.217 1.00 95.25 95 ARG A CA 1
ATOM 721 C C . ARG A 1 95 ? -5.500 -2.307 2.458 1.00 95.25 95 ARG A C 1
ATOM 723 O O . ARG A 1 95 ? -5.298 -3.520 2.540 1.00 95.25 95 ARG A O 1
ATOM 730 N N . LEU A 1 96 ? -5.181 -1.433 3.410 1.00 95.56 96 LEU A N 1
ATOM 731 C CA . LEU A 1 96 ? -4.481 -1.777 4.646 1.00 95.56 96 LEU A CA 1
ATOM 732 C C . LEU A 1 96 ? -5.329 -1.399 5.860 1.00 95.56 96 LEU A C 1
ATOM 734 O O . LEU A 1 96 ? -5.962 -0.343 5.878 1.00 95.56 96 LEU A O 1
ATOM 738 N N . LEU A 1 97 ? -5.297 -2.240 6.899 1.00 94.88 97 LEU A N 1
ATOM 739 C CA . LEU A 1 97 ? -5.849 -1.885 8.213 1.00 94.88 97 LEU A CA 1
ATOM 740 C C . LEU A 1 97 ? -5.114 -0.685 8.818 1.00 94.88 97 LEU A C 1
ATOM 742 O O . LEU A 1 97 ? -5.703 0.104 9.544 1.00 94.88 97 LEU A O 1
ATOM 746 N N . GLY A 1 98 ? -3.828 -0.550 8.525 1.00 95.12 98 GLY A N 1
ATOM 747 C CA . GLY A 1 98 ? -2.969 0.498 9.042 1.00 95.12 98 GLY A CA 1
ATOM 748 C C . GLY A 1 98 ? -1.506 0.150 8.809 1.00 95.12 98 GLY A C 1
ATOM 749 O O . GLY A 1 98 ? -1.192 -0.905 8.248 1.00 95.12 98 GLY A O 1
ATOM 750 N N . VAL A 1 99 ? -0.630 1.022 9.282 1.00 96.81 99 VAL A N 1
ATOM 751 C CA . VAL A 1 99 ? 0.812 0.784 9.403 1.00 96.81 99 VAL A CA 1
ATOM 752 C C . VAL A 1 99 ? 1.196 0.677 10.879 1.00 96.81 99 VAL A C 1
ATOM 754 O O . VAL A 1 99 ? 0.530 1.250 11.742 1.00 96.81 99 VAL A O 1
ATOM 757 N N . THR A 1 100 ? 2.224 -0.103 11.186 1.00 96.50 100 THR A N 1
ATOM 758 C CA . THR A 1 100 ? 2.707 -0.367 12.548 1.00 96.50 100 THR A CA 1
ATOM 759 C C . THR A 1 100 ? 4.204 -0.684 12.523 1.00 96.50 100 THR A C 1
ATOM 761 O O . THR A 1 100 ? 4.752 -1.058 11.486 1.00 96.50 100 THR A O 1
ATOM 764 N N . GLY A 1 101 ? 4.866 -0.564 13.673 1.00 94.38 101 GLY A N 1
ATOM 765 C CA . GLY A 1 101 ? 6.325 -0.620 13.768 1.00 94.38 101 GLY A CA 1
ATOM 766 C C . GLY A 1 101 ? 6.989 0.721 13.443 1.00 94.38 101 GLY A C 1
ATOM 767 O O . GLY A 1 101 ? 6.317 1.739 13.295 1.00 94.38 101 GLY A O 1
ATOM 768 N N . THR A 1 102 ? 8.320 0.720 13.383 1.00 93.44 102 THR A N 1
ATOM 769 C CA . THR A 1 102 ? 9.133 1.935 13.206 1.00 93.44 102 THR A CA 1
ATOM 770 C C . THR A 1 102 ? 9.455 2.253 11.754 1.00 93.44 102 THR A C 1
ATOM 772 O O . THR A 1 102 ? 9.777 3.395 11.467 1.00 93.44 102 THR A O 1
ATOM 775 N N . GLU A 1 103 ? 9.375 1.266 10.858 1.00 94.75 103 GLU A N 1
ATOM 776 C CA . GLU A 1 103 ? 9.759 1.413 9.453 1.00 94.75 103 GLU A CA 1
ATOM 777 C C . GLU A 1 103 ? 8.708 0.800 8.523 1.00 94.75 103 GLU A C 1
ATOM 779 O O . GLU A 1 103 ? 8.133 -0.260 8.808 1.00 94.75 103 GLU A O 1
ATOM 784 N N . GLN A 1 104 ? 8.467 1.469 7.398 1.00 97.38 104 GLN A N 1
ATOM 785 C CA . GLN A 1 104 ? 7.655 0.981 6.289 1.00 97.38 104 GLN A CA 1
ATOM 786 C C . GLN A 1 104 ? 8.508 0.977 5.025 1.00 97.38 104 GLN A C 1
ATOM 788 O O . GLN A 1 104 ? 8.661 1.998 4.360 1.00 97.38 104 GLN A O 1
ATOM 793 N N . LEU A 1 105 ? 9.073 -0.182 4.691 1.00 96.19 105 LEU A N 1
ATOM 794 C CA . LEU A 1 105 ? 10.006 -0.314 3.577 1.00 96.19 105 LEU A CA 1
ATOM 795 C C . LEU A 1 105 ? 9.328 -0.988 2.389 1.00 96.19 105 LEU A C 1
ATOM 797 O O . LEU A 1 105 ? 8.789 -2.093 2.500 1.00 96.19 105 LEU A O 1
ATOM 801 N N . LEU A 1 106 ? 9.407 -0.337 1.234 1.00 96.69 106 LEU A N 1
ATOM 802 C CA . LEU A 1 106 ? 9.141 -0.945 -0.058 1.00 96.69 106 LEU A CA 1
ATOM 803 C C . LEU A 1 106 ? 10.401 -1.666 -0.523 1.00 96.69 106 LEU A C 1
ATOM 805 O O . LEU A 1 106 ? 11.443 -1.043 -0.702 1.00 96.69 106 LEU A O 1
ATOM 809 N N . THR A 1 107 ? 10.301 -2.969 -0.751 1.00 94.62 107 THR A N 1
ATOM 810 C CA . THR A 1 107 ? 11.334 -3.743 -1.449 1.00 94.62 107 THR A CA 1
ATOM 811 C C . THR A 1 107 ? 10.744 -4.290 -2.734 1.00 94.62 107 THR A C 1
ATOM 813 O O . THR A 1 107 ? 9.652 -4.859 -2.699 1.00 94.62 107 THR A O 1
ATOM 816 N N . ALA A 1 108 ? 11.446 -4.137 -3.852 1.00 93.81 108 ALA A N 1
ATOM 817 C CA . ALA A 1 108 ? 11.012 -4.682 -5.128 1.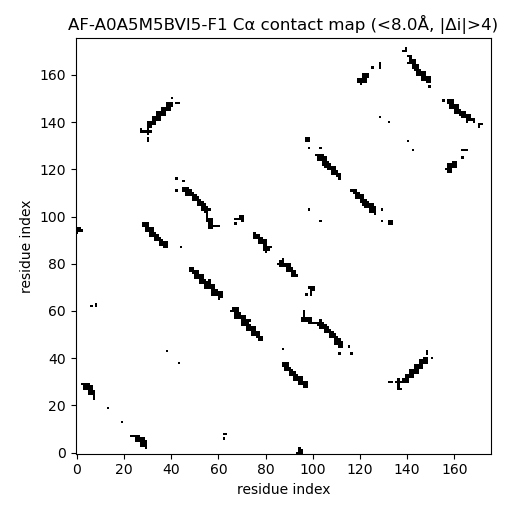00 93.81 108 ALA A CA 1
ATOM 818 C C . ALA A 1 108 ? 12.153 -5.317 -5.924 1.00 93.81 108 ALA A C 1
ATOM 820 O O . ALA A 1 108 ? 13.309 -4.920 -5.802 1.00 93.81 108 ALA A O 1
ATOM 821 N N . GLU A 1 109 ? 11.797 -6.282 -6.762 1.00 93.38 109 GLU A N 1
ATOM 822 C CA . GLU A 1 109 ? 12.617 -6.787 -7.859 1.00 93.38 109 GLU A CA 1
ATOM 823 C C . GLU A 1 109 ? 12.005 -6.296 -9.175 1.00 93.38 109 GLU A C 1
ATOM 825 O O . GLU A 1 109 ? 10.815 -6.502 -9.434 1.00 93.38 109 GLU A O 1
ATOM 830 N N . ILE A 1 110 ? 12.813 -5.623 -9.988 1.00 92.81 110 ILE A N 1
ATOM 831 C CA . ILE A 1 110 ? 12.434 -5.102 -11.301 1.00 92.81 110 ILE A CA 1
ATOM 832 C C . ILE A 1 110 ? 13.015 -6.038 -12.353 1.00 92.81 110 ILE A C 1
ATOM 834 O O . ILE A 1 110 ? 14.209 -6.343 -12.322 1.00 92.81 110 ILE A O 1
ATOM 838 N N . ARG A 1 111 ? 12.177 -6.492 -13.285 1.00 93.31 111 ARG A N 1
ATOM 839 C CA . ARG A 1 111 ? 12.584 -7.362 -14.393 1.00 93.31 111 ARG A CA 1
ATOM 840 C C . ARG A 1 111 ? 12.402 -6.666 -15.725 1.00 93.31 111 ARG A C 1
ATOM 842 O O . ARG A 1 111 ? 11.491 -5.856 -15.907 1.00 93.31 111 ARG A O 1
ATOM 849 N N . TYR A 1 112 ? 13.263 -7.042 -16.659 1.00 92.44 112 TYR A N 1
ATOM 850 C CA . TYR A 1 112 ? 13.404 -6.393 -17.949 1.00 92.44 112 TYR A CA 1
ATOM 851 C C . TYR A 1 112 ? 13.164 -7.371 -19.095 1.00 92.44 112 TYR A C 1
ATOM 853 O O . TYR A 1 112 ? 13.368 -8.582 -18.968 1.00 92.44 112 TYR A O 1
ATOM 861 N N . ALA A 1 113 ? 12.726 -6.830 -20.228 1.00 93.19 113 ALA A N 1
ATOM 862 C CA . ALA A 1 113 ? 12.604 -7.552 -21.480 1.00 93.19 113 ALA A CA 1
ATOM 863 C C . ALA A 1 113 ? 13.953 -8.176 -21.850 1.00 93.19 113 ALA A C 1
ATOM 865 O O . ALA A 1 113 ? 15.007 -7.577 -21.637 1.00 93.19 113 ALA A O 1
ATOM 866 N N . ASP A 1 114 ? 13.902 -9.406 -22.356 1.00 92.38 114 ASP A N 1
ATOM 867 C CA . ASP A 1 114 ? 15.076 -10.188 -22.756 1.00 92.38 114 ASP A CA 1
ATOM 868 C C . ASP A 1 114 ? 16.124 -10.394 -21.642 1.00 92.38 114 ASP A C 1
ATOM 870 O O . ASP A 1 114 ? 17.253 -10.796 -21.916 1.00 92.38 114 ASP A O 1
ATOM 874 N N . GLY A 1 115 ? 15.757 -10.138 -20.378 1.00 84.94 115 GLY A N 1
ATOM 875 C CA . GLY A 1 115 ? 16.683 -10.178 -19.246 1.00 84.94 115 GLY A CA 1
ATOM 876 C C . GLY A 1 115 ? 17.792 -9.127 -19.333 1.00 84.94 115 GLY A C 1
ATOM 877 O O . GLY A 1 115 ? 18.873 -9.361 -18.792 1.00 84.94 115 GLY A O 1
ATOM 878 N N . ASN A 1 116 ? 17.546 -8.017 -20.040 1.00 82.56 116 ASN A N 1
ATOM 879 C CA . ASN A 1 116 ? 18.527 -6.965 -20.268 1.00 82.56 116 ASN A CA 1
ATOM 880 C C . ASN A 1 116 ? 17.982 -5.570 -19.887 1.00 82.56 116 ASN A C 1
ATOM 882 O O . ASN A 1 116 ? 17.121 -5.040 -20.603 1.00 82.56 116 ASN A O 1
ATOM 886 N N . PRO A 1 117 ? 18.489 -4.938 -18.813 1.00 85.31 117 PRO A N 1
ATOM 887 C CA . PRO A 1 117 ? 19.554 -5.413 -17.919 1.00 85.31 117 PRO A CA 1
ATOM 888 C C . PRO A 1 117 ? 19.116 -6.597 -17.037 1.00 85.31 117 PRO A C 1
ATOM 890 O O . PRO A 1 117 ? 17.951 -7.004 -17.033 1.00 85.31 117 PRO A O 1
ATOM 893 N N . SER A 1 118 ? 20.059 -7.165 -16.279 1.00 87.75 118 SER A N 1
ATOM 894 C CA . SER A 1 118 ? 19.738 -8.162 -15.251 1.00 87.75 118 SER A CA 1
ATOM 895 C C . SER A 1 118 ? 18.739 -7.598 -14.230 1.00 87.75 118 SER A C 1
ATOM 897 O O . SER A 1 118 ? 18.727 -6.386 -14.019 1.00 87.75 118 SER A O 1
ATOM 899 N N . PRO A 1 119 ? 17.932 -8.444 -13.560 1.00 89.31 119 PRO A N 1
ATOM 900 C CA . PRO A 1 119 ? 16.984 -7.976 -12.558 1.00 89.31 119 PRO A CA 1
ATOM 901 C C . PRO A 1 119 ? 17.633 -7.084 -11.497 1.00 89.31 119 PRO A C 1
ATOM 903 O O . PRO A 1 119 ? 18.690 -7.418 -10.958 1.00 89.31 119 PRO A O 1
ATOM 906 N N . THR A 1 120 ? 16.969 -5.976 -11.179 1.00 89.00 120 THR A N 1
ATOM 907 C CA . THR A 1 120 ? 17.482 -4.961 -10.252 1.00 89.00 120 THR A CA 1
ATOM 908 C C . THR A 1 120 ? 16.648 -4.950 -8.984 1.00 89.00 120 THR A C 1
ATOM 910 O O . THR A 1 120 ? 15.418 -5.000 -9.034 1.00 89.00 120 THR A O 1
ATOM 913 N N . THR A 1 121 ? 17.308 -4.852 -7.832 1.00 89.38 121 THR A N 1
ATOM 914 C CA . THR A 1 121 ? 16.606 -4.660 -6.560 1.00 89.38 121 THR A CA 1
ATOM 915 C C . THR A 1 121 ? 16.396 -3.179 -6.269 1.00 89.38 121 THR A C 1
ATOM 917 O O . THR A 1 121 ? 17.267 -2.352 -6.529 1.00 89.38 121 THR A O 1
ATOM 920 N N . LEU A 1 122 ? 15.232 -2.861 -5.717 1.00 88.94 122 LEU A N 1
ATOM 921 C CA . LEU A 1 122 ? 14.833 -1.538 -5.262 1.00 88.94 122 LEU A CA 1
ATOM 922 C C . LEU A 1 122 ? 14.497 -1.628 -3.777 1.00 88.94 122 LEU A C 1
ATOM 924 O O . LEU A 1 122 ? 13.749 -2.515 -3.355 1.00 88.94 122 LEU A O 1
ATOM 928 N N . LYS A 1 123 ? 14.997 -0.672 -2.998 1.00 90.94 123 LYS A N 1
ATOM 929 C CA . LYS A 1 123 ? 14.568 -0.432 -1.619 1.00 90.94 123 LYS A CA 1
ATOM 930 C C . LYS A 1 123 ? 14.208 1.036 -1.464 1.00 90.94 123 LYS A C 1
ATOM 932 O O . LYS A 1 123 ? 14.943 1.904 -1.917 1.00 90.94 123 LYS A O 1
ATOM 937 N N . SER A 1 124 ? 13.071 1.316 -0.843 1.00 93.19 124 SER A N 1
ATOM 938 C CA . SER A 1 124 ? 12.618 2.683 -0.609 1.00 93.19 124 SER A CA 1
ATOM 939 C C . SER A 1 124 ? 11.869 2.780 0.711 1.00 93.19 124 SER A C 1
ATOM 941 O O . SER A 1 124 ? 11.058 1.912 1.036 1.00 93.19 124 SER A O 1
ATOM 943 N N . ASP A 1 125 ? 12.155 3.830 1.471 1.00 94.56 125 ASP A N 1
ATOM 944 C CA . ASP A 1 125 ? 11.515 4.103 2.752 1.00 94.56 125 ASP A CA 1
ATOM 945 C C . ASP A 1 125 ? 10.262 4.977 2.558 1.00 94.56 125 ASP A C 1
ATOM 947 O O . ASP A 1 125 ? 10.318 6.058 1.970 1.00 94.56 125 ASP A O 1
ATOM 951 N N . LEU A 1 126 ? 9.121 4.489 3.047 1.00 96.25 126 LEU A N 1
ATOM 952 C CA . LEU A 1 126 ? 7.816 5.155 3.025 1.00 96.25 126 LEU A CA 1
ATOM 953 C C . LEU A 1 126 ? 7.393 5.672 4.408 1.00 96.25 126 LEU A C 1
ATOM 955 O O . LEU A 1 126 ? 6.296 6.215 4.534 1.00 96.25 126 LEU A O 1
ATOM 959 N N . THR A 1 127 ? 8.220 5.515 5.442 1.00 95.38 127 THR A N 1
ATOM 960 C CA . THR A 1 127 ? 7.860 5.789 6.844 1.00 95.38 127 THR A CA 1
ATOM 961 C C . THR A 1 127 ? 7.337 7.212 7.032 1.00 95.38 127 THR A C 1
ATOM 963 O O . THR A 1 127 ? 6.235 7.412 7.547 1.00 95.38 127 THR A O 1
ATOM 966 N N . GLU A 1 128 ? 8.060 8.214 6.527 1.00 94.62 128 GLU A N 1
ATOM 967 C CA . GLU A 1 128 ? 7.624 9.613 6.625 1.00 94.62 128 GLU A CA 1
ATOM 968 C C . GLU A 1 128 ? 6.350 9.901 5.822 1.00 94.62 128 GLU A C 1
ATOM 970 O O . GLU A 1 128 ? 5.464 10.613 6.300 1.00 94.62 128 GLU A O 1
ATOM 975 N N . ALA A 1 129 ? 6.219 9.319 4.627 1.00 94.88 129 ALA A N 1
ATOM 976 C CA . ALA A 1 129 ? 5.038 9.493 3.782 1.00 94.88 129 ALA A CA 1
ATOM 977 C C . ALA A 1 129 ? 3.787 8.815 4.376 1.00 94.88 129 ALA A C 1
ATOM 979 O O . ALA A 1 129 ? 2.659 9.247 4.130 1.00 94.88 129 ALA A O 1
ATOM 980 N N . LEU A 1 130 ? 3.973 7.771 5.190 1.00 96.00 130 LEU A N 1
ATOM 981 C CA . LEU A 1 130 ? 2.901 6.998 5.818 1.00 96.00 130 LEU A CA 1
ATOM 982 C C . LEU A 1 130 ? 2.633 7.383 7.281 1.00 96.00 130 LEU A C 1
ATOM 984 O O . LEU A 1 130 ? 1.742 6.799 7.902 1.00 96.00 130 LEU A O 1
ATOM 988 N N . LYS A 1 131 ? 3.299 8.404 7.834 1.00 94.56 131 LYS A N 1
ATOM 989 C CA . LYS A 1 131 ? 3.143 8.790 9.251 1.00 94.56 131 LYS A CA 1
ATOM 990 C C . LYS A 1 131 ? 1.708 9.145 9.658 1.00 94.56 131 LYS A C 1
ATOM 992 O O . LYS A 1 131 ? 1.289 8.886 10.782 1.00 94.56 131 LYS A O 1
ATOM 997 N N . GLU A 1 132 ? 0.923 9.700 8.734 1.00 94.19 132 GLU A N 1
ATOM 998 C CA . GLU A 1 132 ? -0.492 10.040 8.954 1.00 94.19 132 GLU A CA 1
ATOM 999 C C . GLU A 1 132 ? -1.459 8.983 8.392 1.00 94.19 132 GLU A C 1
ATOM 1001 O O . GLU A 1 132 ? -2.674 9.204 8.321 1.00 94.19 132 GLU A O 1
ATOM 1006 N N . PHE A 1 133 ? -0.954 7.818 7.971 1.00 95.38 133 PHE A N 1
ATOM 1007 C CA . PHE A 1 133 ? -1.763 6.795 7.312 1.00 95.38 133 PHE A CA 1
ATOM 1008 C C . PHE A 1 133 ? -2.938 6.344 8.190 1.00 95.38 133 PHE A C 1
ATOM 1010 O O . PHE A 1 133 ? -4.076 6.274 7.720 1.00 95.38 133 PHE A O 1
ATOM 1017 N N . ASN A 1 134 ? -2.673 6.124 9.480 1.00 94.88 134 ASN A N 1
ATOM 1018 C CA . ASN A 1 134 ? -3.635 5.579 10.438 1.00 94.88 134 ASN A CA 1
ATOM 1019 C C . ASN A 1 134 ? -4.722 6.568 10.886 1.00 94.88 134 ASN A C 1
ATOM 1021 O O . ASN A 1 134 ? -5.765 6.121 11.361 1.00 94.88 134 ASN A O 1
ATOM 1025 N N . THR A 1 135 ? -4.511 7.882 10.748 1.00 92.12 135 THR A N 1
ATOM 1026 C CA . THR A 1 135 ? -5.423 8.913 11.283 1.00 92.12 135 THR A CA 1
ATOM 1027 C C . THR A 1 135 ? -6.375 9.490 10.235 1.00 92.12 135 THR A C 1
ATOM 1029 O O . THR A 1 135 ? -7.438 9.993 10.592 1.00 92.12 135 THR A O 1
ATOM 1032 N N . ARG A 1 136 ? -6.058 9.379 8.936 1.00 87.25 136 ARG A N 1
ATOM 1033 C CA . ARG A 1 136 ? -6.850 9.960 7.829 1.00 87.25 136 ARG A CA 1
ATOM 1034 C C . ARG A 1 136 ? -7.534 8.909 6.946 1.00 87.25 136 ARG A C 1
ATOM 1036 O O . ARG A 1 136 ? -7.568 9.037 5.726 1.00 87.25 136 ARG A O 1
ATOM 1043 N N . LYS A 1 137 ? -8.084 7.853 7.552 1.00 89.69 137 LYS A N 1
ATOM 1044 C CA . LYS A 1 137 ? -8.588 6.672 6.821 1.00 89.69 137 LYS A CA 1
ATOM 1045 C C . LYS A 1 137 ? -9.776 6.919 5.893 1.00 89.69 137 LYS A C 1
ATOM 1047 O O . LYS A 1 137 ? -9.965 6.133 4.976 1.00 89.69 137 LYS A O 1
ATOM 1052 N N . GLY A 1 138 ? -10.533 7.997 6.098 1.00 89.06 138 GLY A N 1
ATOM 1053 C CA . GLY A 1 138 ? -11.688 8.345 5.261 1.00 89.06 138 GLY A CA 1
ATOM 1054 C C . GLY A 1 138 ? -11.346 8.829 3.848 1.00 89.06 138 GLY A C 1
ATOM 1055 O O . GLY A 1 138 ? -12.256 9.086 3.073 1.00 89.06 138 GLY A O 1
ATOM 1056 N N . LYS A 1 139 ? -10.060 8.983 3.509 1.00 90.06 139 LYS A N 1
ATOM 1057 C CA . LYS A 1 139 ? -9.606 9.347 2.162 1.00 90.06 139 LYS A CA 1
ATOM 1058 C C . LYS A 1 139 ? -8.554 8.362 1.683 1.00 90.06 139 LYS A C 1
ATOM 1060 O O . LYS A 1 139 ? -7.644 8.024 2.448 1.00 90.06 139 LYS A O 1
ATOM 1065 N N . SER A 1 140 ? -8.633 7.941 0.426 1.00 93.12 140 SER A N 1
ATOM 1066 C CA . SER A 1 140 ? -7.541 7.197 -0.208 1.00 93.12 140 SER A CA 1
ATOM 1067 C C . SER A 1 140 ? -6.249 8.024 -0.181 1.00 93.12 140 SER A C 1
ATOM 1069 O O . SER A 1 140 ? -6.286 9.254 -0.159 1.00 93.12 140 SER A O 1
ATOM 1071 N N . LEU A 1 141 ? -5.098 7.357 -0.108 1.00 95.56 141 LEU A N 1
ATOM 1072 C CA . LEU A 1 141 ? -3.779 7.984 -0.200 1.00 95.56 141 LEU A CA 1
ATOM 1073 C C . LEU A 1 141 ? -3.117 7.545 -1.499 1.00 95.56 141 LEU A C 1
ATOM 1075 O O . LEU A 1 141 ? -2.955 6.345 -1.713 1.00 95.56 141 LEU A O 1
ATOM 1079 N N . THR A 1 142 ? -2.695 8.497 -2.325 1.00 95.94 142 THR A N 1
ATOM 1080 C CA . THR A 1 142 ? -1.891 8.202 -3.514 1.00 95.94 142 THR A CA 1
ATOM 1081 C C . THR A 1 142 ? -0.521 8.840 -3.362 1.00 95.94 142 THR A C 1
ATOM 1083 O O . THR A 1 142 ? -0.427 10.046 -3.151 1.00 95.94 142 THR A O 1
ATOM 1086 N N . LEU A 1 143 ? 0.535 8.035 -3.463 1.00 96.31 143 LEU A N 1
ATOM 1087 C CA . LEU A 1 143 ? 1.920 8.489 -3.395 1.00 96.31 143 LEU A CA 1
ATOM 1088 C C . LEU A 1 143 ? 2.599 8.278 -4.747 1.00 96.31 143 LEU A C 1
ATOM 1090 O O . LEU A 1 143 ? 2.576 7.174 -5.294 1.00 96.31 143 LEU A O 1
ATOM 1094 N N . GLY A 1 144 ? 3.198 9.338 -5.277 1.00 94.81 144 GLY A N 1
ATOM 1095 C CA . GLY A 1 144 ? 4.026 9.319 -6.474 1.00 94.81 144 GLY A CA 1
ATOM 1096 C C . GLY A 1 144 ? 5.506 9.252 -6.110 1.00 94.81 144 GLY A C 1
ATOM 1097 O O . GLY A 1 144 ? 5.943 9.965 -5.213 1.00 94.81 144 GLY A O 1
ATOM 1098 N N . GLY A 1 145 ? 6.269 8.418 -6.812 1.00 92.25 145 GLY A N 1
ATOM 1099 C CA . GLY A 1 145 ? 7.724 8.343 -6.696 1.00 92.25 145 GLY A CA 1
ATOM 1100 C C . GLY A 1 145 ? 8.390 8.266 -8.068 1.00 92.25 145 GLY A C 1
ATOM 1101 O O . GLY A 1 145 ? 7.822 7.724 -9.024 1.00 92.25 145 GLY A O 1
ATOM 1102 N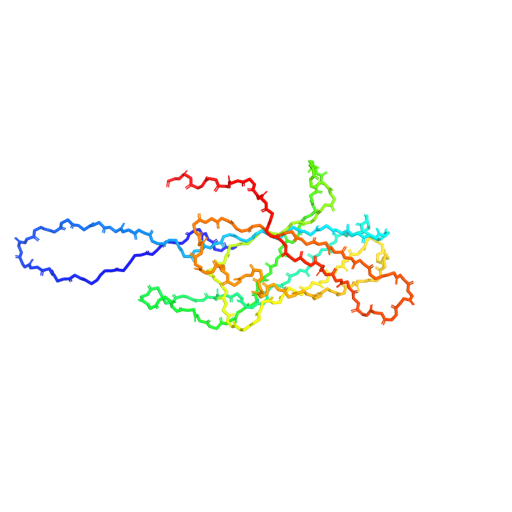 N . THR A 1 146 ? 9.605 8.801 -8.181 1.00 89.81 146 THR A N 1
ATOM 1103 C CA . THR A 1 146 ? 10.417 8.660 -9.401 1.00 89.81 146 THR A CA 1
ATOM 1104 C C . THR A 1 146 ? 11.430 7.550 -9.202 1.00 89.81 146 THR A C 1
ATOM 1106 O O . THR A 1 146 ? 12.298 7.670 -8.344 1.00 89.81 146 THR A O 1
ATOM 1109 N N . LEU A 1 147 ? 11.315 6.492 -10.003 1.00 87.00 147 LEU A N 1
ATOM 1110 C CA . LEU A 1 147 ? 12.279 5.402 -10.052 1.00 87.00 147 LEU A CA 1
ATOM 1111 C C . LEU A 1 147 ? 13.427 5.811 -10.969 1.00 87.00 147 LEU A C 1
ATOM 1113 O O . LEU A 1 147 ? 13.238 5.984 -12.178 1.00 87.00 147 LEU A O 1
ATOM 1117 N N . VAL A 1 148 ? 14.599 5.984 -10.374 1.00 81.00 148 VAL A N 1
ATOM 1118 C CA . VAL A 1 148 ? 15.838 6.293 -11.077 1.00 81.00 148 VAL A CA 1
ATOM 1119 C C . VAL A 1 148 ? 16.651 5.013 -11.167 1.00 81.00 148 VAL A C 1
ATOM 1121 O O . VAL A 1 148 ? 16.974 4.391 -10.155 1.00 81.00 148 VAL A O 1
ATOM 1124 N N . GLU A 1 149 ? 16.936 4.602 -12.398 1.00 69.19 149 GLU A N 1
ATOM 1125 C CA . GLU A 1 149 ? 17.830 3.485 -12.666 1.00 69.19 149 GLU A CA 1
ATOM 1126 C C . GLU A 1 149 ? 19.279 3.964 -12.610 1.00 69.19 149 GLU A C 1
ATOM 1128 O O . GLU A 1 149 ? 19.632 4.997 -13.187 1.00 69.19 149 GLU A O 1
ATOM 1133 N N . THR A 1 150 ? 20.121 3.208 -11.913 1.00 62.12 150 THR A N 1
ATOM 1134 C CA . THR A 1 150 ? 21.566 3.426 -11.928 1.00 62.12 150 THR A CA 1
ATOM 1135 C C . THR A 1 150 ? 22.111 3.033 -13.311 1.00 62.12 150 THR A C 1
ATOM 1137 O O . THR A 1 150 ? 21.802 1.934 -13.777 1.00 62.12 150 THR A O 1
ATOM 1140 N N . PRO A 1 151 ? 22.903 3.890 -13.987 1.00 55.12 151 PRO A N 1
ATOM 1141 C CA . PRO A 1 151 ? 23.489 3.571 -15.290 1.00 55.12 151 PRO A CA 1
ATOM 1142 C C . PRO A 1 151 ? 24.346 2.298 -15.265 1.00 55.12 151 PRO A C 1
ATOM 1144 O O . PRO A 1 151 ? 25.049 2.035 -14.286 1.00 55.12 151 PRO A O 1
ATOM 1147 N N . GLU A 1 152 ? 24.357 1.551 -16.374 1.00 51.94 152 GLU A N 1
ATOM 1148 C CA . GLU A 1 152 ? 25.240 0.392 -16.546 1.00 51.94 152 GLU A CA 1
ATOM 1149 C C . GLU A 1 152 ? 26.714 0.779 -16.301 1.00 51.94 152 GLU A C 1
ATOM 1151 O O . GLU A 1 152 ? 27.254 1.680 -16.946 1.00 51.94 152 GLU A O 1
ATOM 1156 N N . GLY A 1 153 ? 27.375 0.090 -15.362 1.00 50.22 153 GLY A N 1
ATOM 1157 C CA . GLY A 1 153 ? 28.802 0.271 -15.056 1.00 50.22 153 GLY A CA 1
ATOM 1158 C C . GLY A 1 153 ? 29.131 1.113 -13.816 1.00 50.22 153 GLY A C 1
ATOM 1159 O O . GLY A 1 153 ? 30.313 1.289 -13.519 1.00 50.22 153 GLY A O 1
ATOM 1160 N N . MET A 1 154 ? 28.135 1.606 -13.071 1.00 49.03 154 MET A N 1
ATOM 1161 C CA . MET A 1 154 ? 28.336 2.130 -11.712 1.00 49.03 154 MET A CA 1
ATOM 1162 C C . MET A 1 154 ? 28.166 1.010 -10.674 1.00 49.03 154 MET A C 1
ATOM 1164 O O . MET A 1 154 ? 27.143 0.334 -10.668 1.00 49.03 154 MET A O 1
ATOM 1168 N N . GLU A 1 155 ? 29.129 0.852 -9.756 1.00 47.03 155 GLU A N 1
ATOM 1169 C CA . GLU A 1 155 ? 28.995 0.042 -8.525 1.00 47.03 155 GLU A CA 1
ATOM 1170 C C . GLU A 1 155 ? 28.052 0.731 -7.515 1.00 47.03 155 GLU A C 1
ATOM 1172 O O . GLU A 1 155 ? 28.427 1.034 -6.383 1.00 47.03 155 GLU A O 1
ATOM 1177 N N . VAL A 1 156 ? 26.827 1.049 -7.931 1.00 50.81 156 VAL A N 1
ATOM 1178 C CA . VAL A 1 156 ? 25.755 1.428 -7.009 1.00 50.81 156 VAL A CA 1
ATOM 1179 C C . VAL A 1 156 ? 24.694 0.345 -7.121 1.00 50.81 156 VAL A C 1
ATOM 1181 O O . VAL A 1 156 ? 24.001 0.225 -8.130 1.00 50.81 156 VAL A O 1
ATOM 1184 N N . ASP A 1 157 ? 24.642 -0.504 -6.096 1.00 53.06 157 ASP A N 1
ATOM 1185 C CA . ASP A 1 157 ? 23.747 -1.653 -6.014 1.00 53.06 157 ASP A CA 1
ATOM 1186 C C . ASP A 1 157 ? 22.283 -1.197 -5.915 1.00 53.06 157 ASP A C 1
ATOM 1188 O O . ASP A 1 157 ? 21.743 -1.004 -4.824 1.00 53.06 157 ASP A O 1
ATOM 1192 N N . GLY A 1 158 ? 21.615 -1.072 -7.060 1.00 63.25 158 GLY A N 1
ATOM 1193 C CA . GLY A 1 158 ? 20.156 -1.047 -7.131 1.00 63.25 158 GLY A CA 1
ATOM 1194 C C . GLY A 1 158 ? 19.543 0.208 -7.739 1.00 63.25 158 GLY A C 1
ATOM 1195 O O . GLY A 1 158 ? 20.221 1.164 -8.111 1.00 63.25 158 GLY A O 1
ATOM 1196 N N . ALA A 1 159 ? 18.222 0.156 -7.878 1.00 75.00 159 ALA A N 1
ATOM 1197 C CA . ALA A 1 159 ? 17.409 1.290 -8.286 1.00 75.00 159 ALA A CA 1
ATOM 1198 C C . ALA A 1 159 ? 16.893 2.025 -7.045 1.00 75.00 159 ALA A C 1
ATOM 1200 O O . ALA A 1 159 ? 16.624 1.401 -6.014 1.00 75.00 159 ALA A O 1
ATOM 1201 N N . GLU A 1 160 ? 16.699 3.335 -7.160 1.00 82.06 160 GLU A N 1
ATOM 1202 C CA . GLU A 1 160 ? 16.222 4.175 -6.062 1.00 82.06 160 GLU A CA 1
ATOM 1203 C C . GLU A 1 160 ? 14.910 4.861 -6.439 1.00 82.06 160 GLU A C 1
ATOM 1205 O O . GLU A 1 160 ? 14.690 5.244 -7.591 1.00 82.06 160 GLU A O 1
ATOM 1210 N N . ILE A 1 161 ? 14.026 5.030 -5.453 1.00 82.69 161 ILE A N 1
ATOM 1211 C CA . ILE A 1 161 ? 12.877 5.926 -5.585 1.00 82.69 161 ILE A CA 1
ATOM 1212 C C . ILE A 1 161 ? 13.154 7.192 -4.793 1.00 82.69 161 ILE A C 1
ATOM 1214 O O . ILE A 1 161 ? 13.266 7.157 -3.567 1.00 82.69 161 ILE A O 1
ATOM 1218 N N . ASN A 1 162 ? 13.196 8.310 -5.512 1.00 76.81 162 ASN A N 1
ATOM 1219 C CA . ASN A 1 162 ? 13.320 9.633 -4.924 1.00 76.81 162 ASN A CA 1
ATOM 1220 C C . ASN A 1 162 ? 11.947 10.191 -4.561 1.00 76.81 162 ASN A C 1
ATOM 1222 O O . ASN A 1 162 ? 11.060 10.214 -5.417 1.00 76.81 162 ASN A O 1
ATOM 1226 N N . GLY A 1 163 ? 11.841 10.677 -3.317 1.00 70.94 163 GLY A N 1
ATOM 1227 C CA . GLY A 1 163 ? 10.766 11.535 -2.816 1.00 70.94 163 GLY A CA 1
ATOM 1228 C C . GLY A 1 163 ? 9.363 10.983 -3.052 1.00 70.94 163 GLY A C 1
ATOM 1229 O O . GLY A 1 163 ? 8.765 11.240 -4.090 1.00 70.94 163 GLY A O 1
ATOM 1230 N N . TRP A 1 164 ? 8.809 10.263 -2.074 1.00 90.62 164 TRP A N 1
ATOM 1231 C CA . TRP A 1 164 ? 7.381 9.951 -2.089 1.00 90.62 164 TRP A CA 1
ATOM 1232 C C . TRP A 1 164 ? 6.574 11.210 -1.792 1.00 90.62 164 TRP A C 1
ATOM 1234 O O . TRP A 1 164 ? 6.626 11.742 -0.683 1.00 90.62 164 TRP A O 1
ATOM 1244 N N . GLU A 1 165 ? 5.801 11.657 -2.772 1.00 91.06 165 GLU A N 1
ATOM 1245 C CA . GLU A 1 165 ? 4.936 12.826 -2.647 1.00 91.06 165 GLU A CA 1
ATOM 1246 C C . GLU A 1 165 ? 3.471 12.418 -2.759 1.00 91.06 165 GLU A C 1
ATOM 1248 O O . GLU A 1 165 ? 3.105 11.578 -3.582 1.00 91.06 165 GLU A O 1
ATOM 1253 N N . GLU A 1 166 ? 2.611 13.022 -1.938 1.00 89.38 166 GLU A N 1
ATOM 1254 C CA . GLU A 1 166 ? 1.170 12.858 -2.101 1.00 89.38 166 GLU A CA 1
ATOM 1255 C C . GLU A 1 166 ? 0.742 13.515 -3.415 1.00 89.38 166 GLU A C 1
ATOM 1257 O O . GLU A 1 166 ? 0.869 14.726 -3.605 1.00 89.38 166 GLU A O 1
ATOM 1262 N N . VAL A 1 167 ? 0.233 12.702 -4.334 1.00 84.94 167 VAL A N 1
ATOM 1263 C CA . VAL A 1 167 ? -0.329 13.179 -5.594 1.00 84.94 167 VAL A CA 1
ATOM 1264 C C . VAL A 1 167 ? -1.840 13.256 -5.450 1.00 84.94 167 VAL A C 1
ATOM 1266 O O . VAL A 1 167 ? -2.462 12.416 -4.796 1.00 84.94 167 VAL A O 1
ATOM 1269 N N . LYS A 1 168 ? -2.454 14.265 -6.072 1.00 72.62 168 LYS A N 1
ATOM 1270 C CA . LYS A 1 168 ? -3.914 14.336 -6.151 1.00 72.62 168 LYS A CA 1
ATOM 1271 C C . LYS A 1 168 ? -4.399 13.173 -7.014 1.00 72.62 168 LYS A C 1
ATOM 1273 O O . LYS A 1 168 ? -4.290 13.233 -8.233 1.00 72.62 168 LYS A O 1
ATOM 1278 N N . GLY A 1 169 ? -4.869 12.109 -6.372 1.00 55.81 169 GLY A N 1
ATOM 1279 C CA . GLY A 1 169 ? -5.663 11.082 -7.035 1.00 55.81 169 GLY A CA 1
ATOM 1280 C C . GLY A 1 169 ? -7.084 11.597 -7.222 1.00 55.81 169 GLY A C 1
ATOM 1281 O O . GLY A 1 169 ? -7.591 12.302 -6.348 1.00 55.81 169 GLY A O 1
ATOM 1282 N N . ASP A 1 170 ? -7.716 11.260 -8.343 1.00 44.41 170 ASP A N 1
ATOM 1283 C CA . ASP A 1 170 ? -9.151 11.477 -8.508 1.00 44.41 170 ASP A CA 1
ATOM 1284 C C . ASP A 1 170 ? -9.885 10.762 -7.364 1.00 44.41 170 ASP A C 1
ATOM 1286 O O . ASP A 1 170 ? -9.683 9.566 -7.135 1.00 44.41 170 ASP A O 1
ATOM 1290 N N . ASP A 1 171 ? -10.674 11.520 -6.597 1.00 38.62 171 ASP A N 1
ATOM 1291 C CA . ASP A 1 171 ? -11.425 11.024 -5.444 1.00 38.62 171 ASP A CA 1
ATOM 1292 C C . ASP A 1 171 ? -12.260 9.804 -5.864 1.00 38.62 171 ASP A C 1
ATOM 1294 O O . ASP A 1 171 ? -13.226 9.914 -6.624 1.00 38.62 171 ASP A O 1
ATOM 1298 N N . VAL A 1 172 ? -11.930 8.625 -5.332 1.00 40.16 172 VAL A N 1
ATOM 1299 C CA . VAL A 1 172 ? -12.868 7.502 -5.328 1.00 40.16 172 VAL A CA 1
ATOM 1300 C C . VAL A 1 172 ? -13.933 7.812 -4.285 1.00 40.16 172 VAL A C 1
ATOM 1302 O O . VAL A 1 172 ? -13.807 7.482 -3.108 1.00 40.16 172 VAL A O 1
ATOM 1305 N N . ASN A 1 173 ? -14.972 8.520 -4.725 1.00 30.33 173 ASN A N 1
ATOM 1306 C CA . ASN A 1 173 ? -16.141 8.809 -3.914 1.00 30.33 173 ASN A CA 1
ATOM 1307 C C . ASN A 1 173 ? -16.797 7.480 -3.507 1.00 30.33 173 ASN A C 1
ATOM 1309 O O . ASN A 1 173 ? -17.409 6.795 -4.328 1.00 30.33 173 ASN A O 1
ATOM 1313 N N . ALA A 1 174 ? -16.623 7.084 -2.249 1.00 36.78 174 ALA A N 1
ATOM 1314 C CA . ALA A 1 174 ? -17.323 5.954 -1.659 1.00 36.78 174 ALA A CA 1
ATOM 1315 C C . ALA A 1 174 ? -18.685 6.430 -1.130 1.00 36.78 174 ALA A C 1
ATOM 1317 O O . ALA A 1 174 ? -18.935 6.383 0.070 1.00 36.78 174 ALA A O 1
ATOM 1318 N N . ASP A 1 175 ? -19.545 6.907 -2.032 1.00 33.34 175 ASP A N 1
ATOM 1319 C CA . ASP A 1 175 ? -20.973 7.052 -1.748 1.00 33.34 175 ASP A CA 1
ATOM 1320 C C . ASP A 1 175 ? -21.631 5.676 -1.922 1.00 33.34 175 ASP A C 1
ATOM 1322 O O . ASP A 1 175 ? -21.882 5.240 -3.049 1.00 33.34 175 ASP A O 1
ATOM 1326 N N . LEU A 1 176 ? -21.882 4.990 -0.803 1.00 33.50 176 LEU A N 1
ATOM 1327 C CA . LEU A 1 176 ? -22.861 3.904 -0.668 1.00 33.50 176 LEU A CA 1
ATOM 1328 C C . LEU A 1 176 ? -23.524 3.964 0.711 1.00 33.50 176 LEU A C 1
ATOM 1330 O O . LEU A 1 176 ? -22.784 3.939 1.721 1.00 33.50 176 LEU A O 1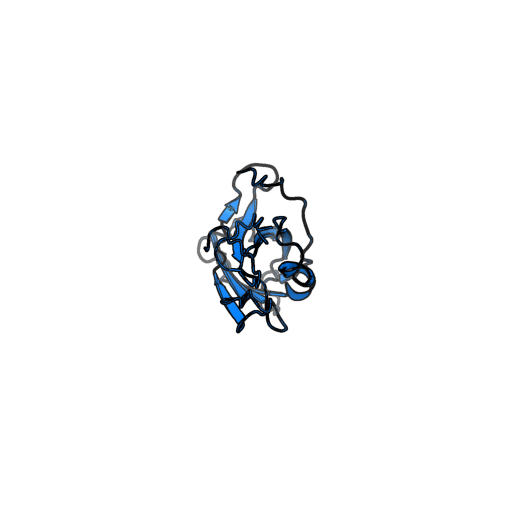
#

Solvent-accessible surface area (backbone atoms only — not comparable to full-atom values): 10335 Å² total; per-residue (Å²): 122,68,74,90,42,69,48,72,85,82,90,80,88,81,64,86,97,62,92,78,95,81,85,79,75,69,41,64,48,32,27,43,41,31,44,36,36,37,61,38,67,87,55,44,83,33,59,73,46,50,55,33,34,35,37,19,32,24,77,44,71,45,79,90,78,73,42,66,44,66,55,34,74,43,80,39,74,46,40,76,34,85,62,72,98,56,41,74,23,33,37,24,77,48,50,37,60,30,68,27,82,91,56,25,38,40,41,32,43,38,34,29,48,96,56,54,60,67,72,38,47,31,62,37,81,41,39,80,74,46,69,60,51,71,79,50,27,94,45,74,45,34,34,36,29,42,31,43,57,61,63,93,90,58,100,57,97,39,33,43,57,53,69,73,38,83,44,92,64,82,80,80,75,82,84,126

Mean predicted aligned error: 6.68 Å

Secondary structure (DSSP, 8-state):
-----EE--------TT--------PEE--EEEEEEEEEESSSGGGEEEEEEEEEEEE--EETTTTEE-SEEEEEEE-EE--SSTTTT-EEEEEEES-B-SS--EEEEEEEEGGG-S--EEEEEE-HHHHTTTTT-TTS-EEEEEEEEPPPTT----SBEEEEEEE----------

Sequence (176 aa):
APGWFFTYTKQVSIEKDKDYPLTAAMKQQVRELTLVVKPTGDAAGRITEIVAHLTGAARTLDFATDTYGAASNVVLPFTKITEGDDAGKWKATVRLLGVTGTEQLLTAEIRYADGNPSPTTLKSDLTEALKEFNTRKGKSLTLGGTLVETPEGMEVDGAEINGWEEVKGDDVNADL

Organism: Bacteroides ovatus (NCBI:txid28116)

Nearest PDB structures (foldseek):
  3pay-assembly1_B  TM=5.396E-01  e=1.882E-03  Bacteroides ovatus ATCC 8483
  3pay-assembly1_D  TM=5.553E-01  e=5.301E-03  Bacteroides ovatus ATCC 8483
  3t2l-assembly1_A-2  TM=5.260E-01  e=8.656E-03  Bacteroides fragilis NCTC 9343
  3pay-assembly1_C  TM=5.557E-01  e=1.665E-02  Bacteroides ovatus ATCC 8483
  3gf8-assembly1_A  TM=4.689E-01  e=2.871E-02  Bacteroides thetaiotaomicron VPI-5482

Radius of gyration: 20.34 Å; Cα contacts (8 Å, |Δi|>4): 375; chains: 1; bounding box: 68×24×55 Å

Foldseek 3Di:
DDDWDWDFDDDDDDDPPDDDDDDTDIDTQKAKEKEKEAEDDPQLVFWDAKWKKKWQFFPDAPPVVRDTDDIDIDTFGWDADCDDPSHSIIMGMDMTSAGHDQWIKMWIWIAGHVCVPPIAIEIATCRVVRVCVRPPRVWHWYWYWYWYDDDPPDPPRGIYTPDTDTDDDDTPPPDD

pLDDT: mean 87.57, std 14.74, range [30.33, 97.38]